Protein AF-A0A846RMW0-F1 (afdb_monomer)

InterPro domains:
  IPR004841 Amino acid permease/SLC12A domain [PF00324] (9-86)

Radius of gyration: 23.39 Å; Cα contacts (8 Å, |Δi|>4): 18; chains: 1; bounding box: 47×32×64 Å

Secondary structure (DSSP, 8-state):
--THHHHHHHHHHHHSHHHHHHHHHHHHHHHHHHHHHHHHHTT----S-HHHHHHHHH-HHHHHHHHHHHHHHHHHHHHHHHHHHHHHHHHHTT---PPPHHHHHHHH--

Foldseek 3Di:
DPPPVVVVVVVVVPPPPVVVVVVVVVVVVLVVVVVVLVVVVVVDDDDDDPLVVCCVPPHDVVSVVVVVSVVVVVVVVVVVVVVVVVVVVCVVVVPDDDDDVVVVVVVVVD

Mean predicted aligned error: 13.84 Å

Structure (mmCIF, N/CA/C/O backbone):
data_AF-A0A846RMW0-F1
#
_entry.id   AF-A0A846RMW0-F1
#
loop_
_atom_site.group_PDB
_atom_site.id
_atom_site.type_symbol
_atom_site.label_atom_id
_atom_site.label_alt_id
_atom_site.label_comp_id
_atom_site.label_asym_id
_atom_site.label_entity_id
_atom_site.label_seq_id
_atom_site.pdbx_PDB_ins_code
_atom_site.Cartn_x
_atom_site.Cartn_y
_atom_site.Cartn_z
_atom_site.occupancy
_atom_site.B_iso_or_equiv
_atom_site.auth_seq_id
_atom_site.auth_comp_id
_atom_site.auth_asym_id
_atom_site.auth_atom_id
_atom_site.pdbx_PDB_model_num
ATOM 1 N N . MET A 1 1 ? 12.425 -14.926 -40.781 1.00 38.56 1 MET A N 1
ATOM 2 C CA . MET A 1 1 ? 11.681 -15.900 -39.952 1.00 38.56 1 MET A CA 1
ATOM 3 C C . MET A 1 1 ? 11.019 -15.153 -38.787 1.00 38.56 1 MET A C 1
ATOM 5 O O . MET A 1 1 ? 11.760 -14.702 -37.921 1.00 38.56 1 MET A O 1
ATOM 9 N N . PRO A 1 2 ? 9.687 -14.928 -38.805 1.00 54.41 2 PRO A N 1
ATOM 10 C CA . PRO A 1 2 ? 8.944 -14.137 -37.807 1.00 54.41 2 PRO A CA 1
ATOM 11 C C . PRO A 1 2 ? 8.224 -14.950 -36.701 1.00 54.41 2 PRO A C 1
ATOM 13 O O . PRO A 1 2 ? 7.329 -14.422 -36.049 1.00 54.41 2 PRO A O 1
ATOM 16 N N . GLU A 1 3 ? 8.590 -16.211 -36.447 1.00 56.56 3 GLU A N 1
ATOM 17 C CA . GLU A 1 3 ? 7.845 -17.062 -35.495 1.00 56.56 3 GLU A CA 1
ATOM 18 C C . GLU A 1 3 ? 8.123 -16.781 -34.000 1.00 56.56 3 GLU A C 1
ATOM 20 O O . GLU A 1 3 ? 7.274 -17.059 -33.157 1.00 56.56 3 GLU A O 1
ATOM 25 N N . SER A 1 4 ? 9.258 -16.169 -33.629 1.00 57.59 4 SER A N 1
ATOM 26 C CA . SER A 1 4 ? 9.602 -15.962 -32.205 1.00 57.59 4 SER A CA 1
ATOM 27 C C . SER A 1 4 ? 8.961 -14.724 -31.560 1.00 57.59 4 SER A C 1
ATOM 29 O O . SER A 1 4 ? 8.945 -14.617 -30.337 1.00 57.59 4 SER A O 1
ATOM 31 N N . SER A 1 5 ? 8.423 -13.782 -32.345 1.00 54.72 5 SER A N 1
ATOM 32 C CA . SER A 1 5 ? 7.728 -12.601 -31.799 1.00 54.72 5 SER A CA 1
ATOM 33 C C . SER A 1 5 ? 6.310 -12.919 -31.306 1.00 54.72 5 SER A C 1
ATOM 35 O O . SER A 1 5 ? 5.817 -12.227 -30.418 1.00 54.72 5 SER A O 1
ATOM 37 N N . TYR A 1 6 ? 5.661 -13.969 -31.828 1.00 56.78 6 TYR A N 1
ATOM 38 C CA . TYR A 1 6 ? 4.279 -14.318 -31.470 1.00 56.78 6 TYR A CA 1
ATOM 39 C C . TYR A 1 6 ? 4.163 -15.074 -30.132 1.00 56.78 6 TYR A C 1
ATOM 41 O O . TYR A 1 6 ? 3.164 -14.923 -29.431 1.00 56.78 6 TYR A O 1
ATOM 49 N N . SER A 1 7 ? 5.173 -15.860 -29.729 1.00 54.06 7 SER A N 1
ATOM 50 C CA . SER A 1 7 ? 5.149 -16.566 -28.434 1.00 54.06 7 SER A CA 1
ATOM 51 C C . SER A 1 7 ? 5.575 -15.675 -27.260 1.00 54.06 7 SER A C 1
ATOM 53 O O . SER A 1 7 ? 4.976 -15.763 -26.190 1.00 54.06 7 SER A O 1
ATOM 55 N N . GLN A 1 8 ? 6.527 -14.755 -27.467 1.00 58.53 8 GLN A N 1
ATOM 56 C CA . GLN A 1 8 ? 7.011 -13.837 -26.426 1.00 58.53 8 GLN A CA 1
ATOM 57 C C . GLN A 1 8 ? 5.958 -12.785 -26.024 1.00 58.53 8 GLN A C 1
ATOM 59 O O . GLN A 1 8 ? 5.874 -12.407 -24.857 1.00 58.53 8 GLN A O 1
ATOM 64 N N . GLY A 1 9 ? 5.099 -12.362 -26.961 1.00 54.09 9 GLY A N 1
ATOM 65 C CA . GLY A 1 9 ? 3.969 -11.471 -26.669 1.00 54.09 9 GLY A CA 1
ATOM 66 C C . GLY A 1 9 ? 2.880 -12.112 -25.799 1.00 54.09 9 GLY A C 1
ATOM 67 O O . GLY A 1 9 ? 2.186 -11.403 -25.079 1.00 54.09 9 GLY A O 1
ATOM 68 N N . ARG A 1 10 ? 2.757 -13.448 -25.808 1.00 55.94 10 ARG A N 1
ATOM 69 C CA . ARG A 1 10 ? 1.760 -14.182 -25.009 1.00 55.94 10 ARG A CA 1
ATOM 70 C C . ARG A 1 10 ? 2.245 -14.563 -23.612 1.00 55.94 10 ARG A C 1
ATOM 72 O O . ARG A 1 10 ? 1.420 -14.830 -22.755 1.00 55.94 10 ARG A O 1
ATOM 79 N N . THR A 1 11 ? 3.551 -14.597 -23.348 1.00 55.34 11 THR A N 1
ATOM 80 C CA . THR A 1 11 ? 4.067 -14.936 -22.008 1.00 55.34 11 THR A CA 1
ATOM 81 C C . THR A 1 11 ? 4.236 -13.704 -21.120 1.00 55.34 11 THR A C 1
ATOM 83 O O . THR A 1 11 ? 3.876 -13.764 -19.946 1.00 55.34 11 THR A O 1
ATOM 86 N N . LEU A 1 12 ? 4.670 -12.560 -21.671 1.00 53.50 12 LEU A N 1
ATOM 87 C CA . LEU A 1 12 ? 4.678 -11.285 -20.936 1.00 53.50 12 LEU A CA 1
ATOM 88 C C . LEU A 1 12 ? 3.263 -10.803 -20.596 1.00 53.50 12 LEU A C 1
ATOM 90 O O . LEU A 1 12 ? 3.034 -10.319 -19.491 1.00 53.50 12 LEU A O 1
ATOM 94 N N . ALA A 1 13 ? 2.313 -10.988 -21.515 1.00 60.00 13 ALA A N 1
ATOM 95 C CA . ALA A 1 13 ? 0.915 -10.644 -21.283 1.00 60.00 13 ALA A CA 1
ATOM 96 C C . ALA A 1 13 ? 0.249 -11.510 -20.204 1.00 60.00 13 ALA A C 1
ATOM 98 O O . ALA A 1 13 ? -0.779 -11.105 -19.686 1.00 60.00 13 ALA A O 1
ATOM 99 N N . ASN A 1 14 ? 0.815 -12.669 -19.846 1.00 60.12 14 ASN A N 1
ATOM 100 C CA . ASN A 1 14 ? 0.174 -13.623 -18.937 1.00 60.12 14 ASN A CA 1
ATOM 101 C C . ASN A 1 14 ? 0.785 -13.634 -17.526 1.00 60.12 14 ASN A C 1
ATOM 103 O O . ASN A 1 14 ? 0.092 -13.992 -16.578 1.00 60.12 14 ASN A O 1
ATOM 107 N N . ALA A 1 15 ? 2.053 -13.239 -17.363 1.00 61.22 15 ALA A N 1
ATOM 108 C CA . ALA A 1 15 ? 2.739 -13.266 -16.066 1.00 61.22 15 ALA A CA 1
ATOM 109 C C . ALA A 1 15 ? 2.474 -12.023 -15.189 1.00 61.22 15 ALA A C 1
ATOM 111 O O . ALA A 1 15 ? 2.476 -12.126 -13.966 1.00 61.22 15 ALA A O 1
ATOM 112 N N . GLY A 1 16 ? 2.235 -10.859 -15.801 1.00 66.81 16 GLY A N 1
ATOM 113 C CA . GLY A 1 16 ? 1.955 -9.599 -15.100 1.00 66.81 16 GLY A CA 1
ATOM 114 C C . GLY A 1 16 ? 0.509 -9.380 -14.616 1.00 66.81 16 GLY A C 1
ATOM 115 O O . GLY A 1 16 ? 0.337 -8.962 -13.469 1.00 66.81 16 GLY A O 1
ATOM 116 N N . PRO A 1 17 ? -0.548 -9.665 -15.409 1.00 76.88 17 PRO A N 1
ATOM 117 C CA . PRO A 1 17 ? -1.889 -9.165 -15.093 1.00 76.88 17 PRO A CA 1
ATOM 118 C C . PRO A 1 17 ? -2.502 -9.817 -13.853 1.00 76.88 17 PRO A C 1
ATOM 120 O O . PRO A 1 17 ? -3.318 -9.197 -13.182 1.00 76.88 17 PRO A O 1
ATOM 123 N N . ALA A 1 18 ? -2.109 -11.048 -13.514 1.00 78.50 18 ALA A N 1
ATOM 124 C CA . ALA A 1 18 ? -2.635 -11.734 -12.336 1.00 78.50 18 ALA A CA 1
ATOM 125 C C . ALA A 1 18 ? -2.184 -11.072 -11.020 1.00 78.50 18 ALA A C 1
ATOM 127 O O . ALA A 1 18 ? -2.951 -11.017 -10.058 1.00 78.50 18 ALA A O 1
ATOM 128 N N . VAL A 1 19 ? -0.954 -10.547 -10.980 1.00 81.12 19 VAL A N 1
ATOM 129 C CA . VAL A 1 19 ? -0.403 -9.881 -9.790 1.00 81.12 19 VAL A CA 1
ATOM 130 C C . VAL A 1 19 ? -1.061 -8.516 -9.598 1.00 81.12 19 VAL A C 1
ATOM 132 O O . VAL A 1 19 ? -1.480 -8.190 -8.493 1.00 81.12 19 VAL A O 1
ATOM 135 N N . GLU A 1 20 ? -1.234 -7.759 -10.681 1.00 82.44 20 GLU A N 1
ATOM 136 C CA . GLU A 1 20 ? -1.896 -6.450 -10.657 1.00 82.44 20 GLU A CA 1
ATOM 137 C C . GLU A 1 20 ? -3.381 -6.562 -10.274 1.00 82.44 20 GLU A C 1
ATOM 139 O O . GLU A 1 20 ? -3.869 -5.803 -9.437 1.00 82.44 20 GLU A O 1
ATOM 144 N N . LEU A 1 21 ? -4.079 -7.589 -10.777 1.00 82.38 21 LEU A N 1
ATOM 145 C CA . LEU A 1 21 ? -5.462 -7.875 -10.387 1.00 82.38 21 LEU A CA 1
ATOM 146 C C . LEU A 1 21 ? -5.584 -8.262 -8.900 1.00 82.38 21 LEU A C 1
ATOM 148 O O . LEU A 1 21 ? -6.562 -7.902 -8.250 1.00 82.38 21 LEU A O 1
ATOM 152 N N . SER A 1 22 ? -4.588 -8.962 -8.346 1.00 85.94 22 SER A N 1
ATOM 153 C CA . SER A 1 22 ? -4.572 -9.344 -6.925 1.00 85.94 22 SER A CA 1
ATOM 154 C C . SER A 1 22 ? -4.392 -8.130 -6.008 1.00 85.94 22 SER A C 1
ATOM 156 O O . SER A 1 22 ? -5.064 -8.036 -4.983 1.00 85.94 22 SER A O 1
ATOM 158 N N . PHE A 1 23 ? -3.536 -7.178 -6.395 1.00 80.06 23 PHE A N 1
ATOM 159 C CA . PHE A 1 23 ? -3.369 -5.914 -5.672 1.00 80.06 23 PHE A CA 1
ATOM 160 C C . PHE A 1 23 ? -4.635 -5.052 -5.714 1.00 80.06 23 PHE A C 1
ATOM 162 O O . PHE A 1 23 ? -5.041 -4.543 -4.674 1.00 80.06 23 PHE A O 1
ATOM 169 N N . LEU A 1 24 ? -5.304 -4.963 -6.870 1.00 83.75 24 LEU A N 1
ATOM 170 C CA . LEU A 1 24 ? -6.580 -4.249 -7.007 1.00 83.75 24 LEU A CA 1
ATOM 171 C C . LEU A 1 24 ? -7.653 -4.800 -6.063 1.00 83.75 24 LEU A C 1
ATOM 173 O O . LEU A 1 24 ? -8.335 -4.043 -5.379 1.00 83.75 24 LEU A O 1
ATOM 177 N N . ILE A 1 25 ? -7.799 -6.125 -5.999 1.00 85.31 25 ILE A N 1
ATOM 178 C CA . ILE A 1 25 ? -8.787 -6.756 -5.115 1.00 85.31 25 ILE A CA 1
ATOM 179 C C . ILE A 1 25 ? -8.413 -6.531 -3.642 1.00 85.31 25 ILE A C 1
ATOM 181 O O . ILE A 1 25 ? -9.293 -6.241 -2.831 1.00 85.31 25 ILE A O 1
ATOM 185 N N . ALA A 1 26 ? -7.125 -6.612 -3.294 1.00 83.94 26 ALA A N 1
ATOM 186 C CA . ALA A 1 26 ? -6.651 -6.342 -1.938 1.00 83.94 26 ALA A CA 1
ATOM 187 C C . ALA A 1 26 ? -6.922 -4.888 -1.503 1.00 83.94 26 ALA A C 1
ATOM 189 O O . ALA A 1 26 ? -7.444 -4.674 -0.409 1.00 83.94 26 ALA A O 1
ATOM 190 N N . GLU A 1 27 ? -6.656 -3.899 -2.364 1.00 79.94 27 GLU A N 1
ATOM 191 C CA . GLU A 1 27 ? -6.965 -2.488 -2.087 1.00 79.94 27 GLU A CA 1
ATOM 192 C C . GLU A 1 27 ? -8.465 -2.233 -1.937 1.00 79.94 27 GLU A C 1
ATOM 194 O O . GLU A 1 27 ? -8.866 -1.459 -1.073 1.00 79.94 27 GLU A O 1
ATOM 199 N N . VAL A 1 28 ? -9.314 -2.894 -2.728 1.00 83.81 28 VAL A N 1
ATOM 200 C CA . VAL A 1 28 ? -10.773 -2.740 -2.612 1.00 83.81 28 VAL A CA 1
ATOM 201 C C . VAL A 1 28 ? -11.285 -3.277 -1.273 1.00 83.81 28 VAL A C 1
ATOM 203 O O . VAL A 1 28 ? -12.115 -2.632 -0.631 1.00 83.81 28 VAL A O 1
ATOM 206 N N . VAL A 1 29 ? -10.782 -4.431 -0.823 1.00 84.69 29 VAL A N 1
ATOM 207 C CA . VAL A 1 29 ? -11.155 -5.016 0.477 1.00 84.69 29 VAL A CA 1
ATOM 208 C C . VAL A 1 29 ? -10.701 -4.119 1.632 1.00 84.69 29 VAL A C 1
ATOM 210 O O . VAL A 1 29 ? -11.479 -3.852 2.548 1.00 84.69 29 VAL A O 1
ATOM 213 N N . VAL A 1 30 ? -9.474 -3.598 1.560 1.00 81.19 30 VAL A N 1
ATOM 214 C CA . VAL A 1 30 ? -8.936 -2.645 2.543 1.00 81.19 30 VAL A CA 1
ATOM 215 C C . VAL A 1 30 ? -9.719 -1.327 2.526 1.00 81.19 30 VAL A C 1
ATOM 217 O O . VAL A 1 30 ? -10.087 -0.810 3.580 1.00 81.19 30 VAL A O 1
ATOM 220 N N . GLY A 1 31 ? -10.060 -0.813 1.343 1.00 74.25 31 GLY A N 1
ATOM 221 C CA . GLY A 1 31 ? -10.833 0.415 1.171 1.00 74.25 31 GLY A CA 1
ATOM 222 C C . GLY A 1 31 ? -12.238 0.319 1.764 1.00 74.25 31 GLY A C 1
ATOM 223 O O . GLY A 1 31 ? -12.686 1.246 2.434 1.00 74.25 31 GLY A O 1
ATOM 224 N N . LEU A 1 32 ? -12.919 -0.818 1.599 1.00 77.81 32 LEU A N 1
ATOM 225 C CA . LEU A 1 32 ? -14.241 -1.036 2.190 1.00 77.81 32 LEU A CA 1
ATOM 226 C C . LEU A 1 32 ? -14.182 -1.091 3.729 1.00 77.81 32 LEU A C 1
ATOM 228 O O . LEU A 1 32 ? -15.030 -0.496 4.397 1.00 77.81 32 LEU A O 1
ATOM 232 N N . SER A 1 33 ? -13.154 -1.738 4.291 1.00 76.38 33 SER A N 1
ATOM 233 C CA . SER A 1 33 ? -12.886 -1.723 5.738 1.00 76.38 33 SER A CA 1
ATOM 234 C C . SER A 1 33 ? -12.605 -0.311 6.252 1.00 76.38 33 SER A C 1
ATOM 236 O O . SER A 1 33 ? -13.147 0.084 7.285 1.00 76.38 33 SER A O 1
ATOM 238 N N . ALA A 1 34 ? -11.819 0.478 5.516 1.00 71.56 34 ALA A N 1
ATOM 239 C CA . ALA A 1 34 ? -11.527 1.863 5.866 1.00 71.56 34 ALA A CA 1
ATOM 240 C C . ALA A 1 34 ? -12.778 2.755 5.819 1.00 71.56 34 ALA A C 1
ATOM 242 O O . ALA A 1 34 ? -12.935 3.605 6.688 1.00 71.56 34 ALA A O 1
ATOM 243 N N . ILE A 1 35 ? -13.693 2.546 4.864 1.00 71.00 35 ILE A N 1
ATOM 244 C CA . ILE A 1 35 ? -14.963 3.292 4.771 1.00 71.00 35 ILE A CA 1
ATOM 245 C C . ILE A 1 35 ? -15.885 2.951 5.948 1.00 71.00 35 ILE A C 1
ATOM 247 O O . ILE A 1 35 ? -16.425 3.852 6.583 1.00 71.00 35 ILE A O 1
ATOM 251 N N . CYS A 1 36 ? -16.011 1.668 6.297 1.00 69.06 36 CYS A N 1
ATOM 252 C CA . CYS A 1 36 ? -16.752 1.237 7.487 1.00 69.06 36 CYS A CA 1
ATOM 253 C C . CYS A 1 36 ? -16.176 1.861 8.773 1.00 69.06 36 CYS A C 1
ATOM 255 O O . CYS A 1 36 ? -16.908 2.308 9.655 1.00 69.06 36 CYS A O 1
ATOM 257 N N . TYR A 1 37 ? -14.849 1.950 8.855 1.00 58.53 37 TYR A N 1
ATOM 258 C CA . TYR A 1 37 ? -14.163 2.587 9.971 1.00 58.53 37 TYR A CA 1
ATOM 259 C C . TYR A 1 37 ? -14.316 4.120 9.964 1.00 58.53 37 TYR A C 1
ATOM 261 O O . TYR A 1 37 ? -14.436 4.734 11.022 1.00 58.53 37 TYR A O 1
ATOM 269 N N . ALA A 1 38 ? -14.354 4.747 8.785 1.00 62.22 38 ALA A N 1
ATOM 270 C CA . ALA A 1 38 ? -14.557 6.183 8.621 1.00 62.22 38 ALA A CA 1
ATOM 271 C C . ALA A 1 38 ? -15.949 6.620 9.095 1.00 62.22 38 ALA A C 1
ATOM 273 O O . ALA A 1 38 ? -16.054 7.625 9.796 1.00 62.22 38 ALA A O 1
ATOM 274 N N . GLU A 1 39 ? -16.991 5.837 8.805 1.00 66.25 39 GLU A N 1
ATOM 275 C CA . GLU A 1 39 ? -18.340 6.063 9.342 1.00 66.25 39 GLU A CA 1
ATOM 276 C C . GLU A 1 39 ? -18.317 6.101 10.879 1.00 66.25 39 GLU A C 1
ATOM 278 O O . GLU A 1 39 ? -18.827 7.040 11.487 1.00 66.25 39 GLU A O 1
ATOM 283 N N . LEU A 1 40 ? -17.613 5.162 11.523 1.00 58.38 40 LEU A N 1
ATOM 284 C CA . LEU A 1 40 ? -17.469 5.137 12.983 1.00 58.38 40 LEU A CA 1
ATOM 285 C C . LEU A 1 40 ? -16.590 6.285 13.521 1.00 58.38 40 LEU A C 1
ATOM 287 O O . LEU A 1 40 ? -16.839 6.808 14.610 1.00 58.38 40 LEU A O 1
ATOM 291 N N . ALA A 1 41 ? -15.580 6.712 12.760 1.00 58.72 41 ALA A N 1
ATOM 292 C CA . ALA A 1 41 ? -14.706 7.825 13.120 1.00 58.72 41 ALA A CA 1
ATOM 293 C C . ALA A 1 41 ? -15.424 9.186 13.065 1.00 58.72 41 ALA A C 1
ATOM 295 O O . ALA A 1 41 ? -15.127 10.060 13.879 1.00 58.72 41 ALA A O 1
ATOM 296 N N . THR A 1 42 ? -16.404 9.373 12.168 1.00 59.88 42 THR A N 1
ATOM 297 C CA . THR A 1 42 ? -17.187 10.628 12.095 1.00 59.88 42 THR A CA 1
ATOM 298 C C . THR A 1 42 ? -18.042 10.891 13.338 1.00 59.88 42 THR A C 1
ATOM 300 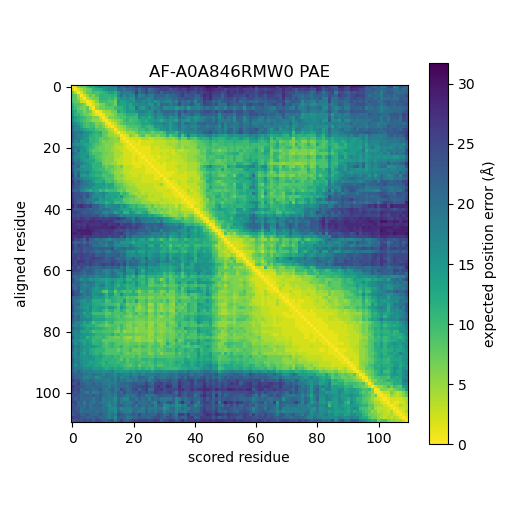O O . THR A 1 42 ? -18.415 12.034 13.600 1.00 59.88 42 THR A O 1
ATOM 303 N N . THR A 1 43 ? -18.288 9.867 14.156 1.00 58.00 43 THR A N 1
ATOM 304 C CA . THR A 1 43 ? -19.034 9.979 15.414 1.00 58.00 43 THR A CA 1
ATOM 305 C C . THR A 1 43 ? -18.225 10.514 16.604 1.00 58.00 43 THR A C 1
ATOM 307 O O . THR A 1 43 ? -18.822 10.735 17.659 1.00 58.00 43 THR A O 1
ATOM 310 N N . VAL A 1 44 ? -16.899 10.731 16.499 1.00 55.38 44 VAL A N 1
ATOM 311 C CA . VAL A 1 44 ? -16.058 11.002 17.687 1.00 55.38 44 VAL A CA 1
ATOM 312 C C . VAL A 1 44 ? -15.072 12.170 17.485 1.00 55.38 44 VAL A C 1
ATOM 314 O O . VAL A 1 44 ? -14.145 12.057 16.688 1.00 55.38 44 VAL A O 1
ATOM 317 N N . PRO A 1 45 ? -15.220 13.306 18.207 1.00 48.53 45 PRO A N 1
ATOM 318 C CA . PRO A 1 45 ? -14.547 14.564 17.863 1.00 48.53 45 PRO A CA 1
ATOM 319 C C . PRO A 1 45 ? -13.225 14.829 18.618 1.00 48.53 45 PRO A C 1
ATOM 321 O O . PRO A 1 45 ? -12.889 15.987 18.859 1.00 48.53 45 PRO A O 1
ATOM 324 N N . VAL A 1 46 ? -12.461 13.807 19.030 1.00 50.94 46 VAL A N 1
ATOM 325 C CA . VAL A 1 46 ? -11.228 14.006 19.828 1.00 50.94 46 VAL A CA 1
ATOM 326 C C . VAL A 1 46 ? -9.979 13.566 19.058 1.00 50.94 46 VAL A C 1
ATOM 328 O O . VAL A 1 46 ? -9.871 12.438 18.590 1.00 50.94 46 VAL A O 1
ATOM 331 N N . ALA A 1 47 ? -9.043 14.505 18.917 1.00 49.09 47 ALA A N 1
ATOM 332 C CA . ALA A 1 47 ? -7.842 14.426 18.097 1.00 49.09 47 ALA A CA 1
ATOM 333 C C . ALA A 1 47 ? -6.863 13.297 18.481 1.00 49.09 47 ALA A C 1
ATOM 335 O O . ALA A 1 47 ? -6.541 13.120 19.654 1.00 49.09 47 ALA A O 1
ATOM 336 N N . GLY A 1 48 ? -6.289 12.653 17.452 1.00 50.94 48 GLY A N 1
ATOM 337 C CA . GLY A 1 48 ? -4.973 12.002 17.516 1.00 50.94 48 GLY A CA 1
ATOM 338 C C . GLY A 1 48 ? -4.911 10.543 17.054 1.00 50.94 48 GLY A C 1
ATOM 339 O O . GLY A 1 48 ? -4.627 9.678 17.864 1.00 50.94 48 GLY A O 1
ATOM 340 N N . SER A 1 49 ? -5.063 10.282 15.748 1.00 59.25 49 SER A N 1
ATOM 341 C CA . SER A 1 49 ? -4.886 8.973 15.079 1.00 59.25 49 SER A CA 1
ATOM 342 C C . SER A 1 49 ? -5.947 7.904 15.388 1.00 59.25 49 SER A C 1
ATOM 344 O O . SER A 1 49 ? -6.180 7.528 16.534 1.00 59.25 49 SER A O 1
ATOM 346 N N . ALA A 1 50 ? -6.522 7.323 14.329 1.00 58.88 50 ALA A N 1
ATOM 347 C CA . ALA A 1 50 ? -7.389 6.138 14.381 1.00 58.88 50 ALA A CA 1
ATOM 348 C C . ALA A 1 50 ? -6.789 4.978 15.213 1.00 58.88 50 ALA A C 1
ATOM 350 O O . ALA A 1 50 ? -7.513 4.173 15.805 1.00 58.88 50 ALA A O 1
ATOM 351 N N . TYR A 1 51 ? -5.456 4.931 15.323 1.00 56.81 51 TYR A N 1
ATOM 352 C CA . TYR A 1 51 ? -4.733 3.995 16.179 1.00 56.81 51 TYR A CA 1
ATOM 353 C C . TYR A 1 51 ? -4.996 4.232 17.679 1.00 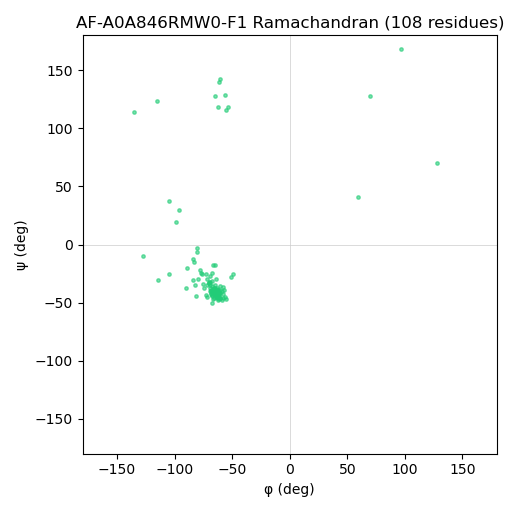56.81 51 TYR A C 1
ATOM 355 O O . TYR A 1 51 ? -5.293 3.283 18.401 1.00 56.81 51 TYR A O 1
ATOM 363 N N . ALA A 1 52 ? -4.949 5.482 18.160 1.00 59.53 52 ALA A N 1
ATOM 364 C CA . ALA A 1 52 ? -5.185 5.800 19.573 1.00 59.53 52 ALA A CA 1
ATOM 365 C C . ALA A 1 52 ? -6.658 5.596 19.963 1.00 59.53 52 ALA A C 1
ATOM 367 O O . ALA A 1 52 ? -6.956 5.153 21.071 1.00 59.53 52 ALA A O 1
ATOM 368 N N . PHE A 1 53 ? -7.574 5.849 19.024 1.00 59.06 53 PHE A N 1
ATOM 369 C CA . PHE A 1 53 ? -9.005 5.630 19.221 1.00 59.06 53 PHE A CA 1
ATOM 370 C C . PHE A 1 53 ? -9.370 4.136 19.326 1.00 59.06 53 PHE A C 1
ATOM 372 O O . PHE A 1 53 ? -10.114 3.726 20.221 1.00 59.06 53 PHE A O 1
ATOM 379 N N . SER A 1 54 ? -8.780 3.289 18.474 1.00 60.12 54 SER A N 1
ATOM 380 C CA . SER A 1 54 ? -8.946 1.826 18.546 1.00 60.12 54 SER A CA 1
ATOM 381 C C . SER A 1 54 ? -8.323 1.230 19.802 1.00 60.12 54 SER A C 1
ATOM 383 O O . SER A 1 54 ? -8.908 0.334 20.411 1.00 60.12 54 SER A O 1
ATOM 385 N N . PHE A 1 55 ? -7.169 1.758 20.221 1.00 58.31 55 PHE A N 1
ATOM 386 C CA . PHE A 1 55 ? -6.506 1.335 21.453 1.00 58.31 55 PHE A CA 1
ATOM 387 C C . PHE A 1 55 ? -7.375 1.621 22.686 1.00 58.31 55 PHE A C 1
ATOM 389 O O . PHE A 1 55 ? -7.472 0.780 23.575 1.00 58.31 55 PHE A O 1
ATOM 396 N N . ALA A 1 56 ? -8.060 2.769 22.708 1.00 60.09 56 ALA A N 1
ATOM 397 C CA . ALA A 1 56 ? -8.934 3.165 23.811 1.00 60.09 56 ALA A CA 1
ATOM 398 C C . ALA A 1 56 ? -10.253 2.369 23.890 1.00 60.09 56 ALA A C 1
ATOM 400 O O . ALA A 1 56 ? -10.819 2.261 24.975 1.00 60.09 56 ALA A O 1
ATOM 401 N N . THR A 1 57 ? -10.743 1.813 22.773 1.00 59.28 57 THR A N 1
ATOM 402 C CA . THR A 1 57 ? -12.115 1.267 22.686 1.00 59.28 57 THR A CA 1
ATOM 403 C C . THR A 1 57 ? -12.174 -0.255 22.480 1.00 59.28 57 THR A C 1
ATOM 405 O O . THR A 1 57 ? -13.124 -0.891 22.926 1.00 59.28 57 THR A O 1
ATOM 408 N N . LEU A 1 58 ? -11.184 -0.856 21.804 1.00 60.16 58 LEU A N 1
ATOM 409 C CA . LEU A 1 58 ? -11.252 -2.238 21.287 1.00 60.16 58 LEU A CA 1
ATOM 410 C C . LEU A 1 58 ? -10.070 -3.133 21.713 1.00 60.16 58 LEU A C 1
ATOM 412 O O . LEU A 1 58 ? -10.126 -4.349 21.528 1.00 60.16 58 LEU A O 1
ATOM 416 N N . GLY A 1 59 ? -9.024 -2.560 22.317 1.00 63.62 59 GLY A N 1
ATOM 417 C CA . GLY A 1 59 ? -7.871 -3.292 22.851 1.00 63.62 59 GLY A CA 1
ATOM 418 C C . GLY A 1 59 ? -6.649 -3.360 21.922 1.00 63.62 59 GLY A C 1
ATOM 419 O O . GLY A 1 59 ? -6.699 -3.033 20.735 1.00 63.62 59 GLY A O 1
ATOM 420 N N . GLU A 1 60 ? -5.523 -3.797 22.494 1.00 66.00 60 GLU A N 1
ATOM 421 C CA . GLU A 1 60 ? -4.165 -3.727 21.922 1.00 66.00 60 GLU A CA 1
ATOM 422 C C . GLU A 1 60 ? -4.009 -4.440 20.566 1.00 66.00 60 GLU A C 1
ATOM 424 O O . GLU A 1 60 ? -3.344 -3.922 19.669 1.00 66.00 60 GLU A O 1
ATOM 429 N N . MET A 1 61 ? -4.682 -5.580 20.366 1.00 60.09 61 MET A N 1
ATOM 430 C CA . MET A 1 61 ? -4.596 -6.326 19.103 1.00 60.09 61 MET A CA 1
ATOM 431 C C . MET A 1 61 ? -5.272 -5.612 17.928 1.00 60.09 61 MET A C 1
ATOM 433 O O . MET A 1 61 ? -4.756 -5.652 16.815 1.00 60.09 61 MET A O 1
ATOM 437 N N . VAL A 1 62 ? -6.403 -4.941 18.154 1.00 62.56 62 VAL A N 1
ATOM 438 C CA . VAL A 1 62 ? -7.139 -4.260 17.075 1.00 62.56 62 VAL A CA 1
ATOM 439 C C . VAL A 1 62 ? -6.415 -2.984 16.654 1.00 62.56 62 VAL A C 1
ATOM 441 O O . VAL A 1 62 ? -6.317 -2.693 15.463 1.00 62.56 62 VAL A O 1
ATOM 444 N N . ALA A 1 63 ? -5.829 -2.265 17.617 1.00 69.44 63 ALA A N 1
ATOM 445 C CA . ALA A 1 63 ? -4.953 -1.138 17.320 1.00 69.44 63 ALA A CA 1
ATOM 446 C C . ALA A 1 63 ? -3.763 -1.580 16.452 1.00 69.44 63 ALA A C 1
ATOM 448 O O . ALA A 1 63 ? -3.524 -0.983 15.405 1.00 69.44 63 ALA A O 1
ATOM 449 N N . PHE A 1 64 ? -3.084 -2.674 16.815 1.00 70.12 64 PHE A N 1
ATOM 450 C CA . PHE A 1 64 ? -1.939 -3.202 16.066 1.00 70.12 64 PHE A CA 1
ATOM 451 C C . PHE A 1 64 ? -2.267 -3.549 14.604 1.00 70.12 64 PHE A C 1
ATOM 453 O O . PHE A 1 64 ? -1.497 -3.202 13.709 1.00 70.12 64 PHE A O 1
ATOM 460 N N . VAL A 1 65 ? -3.424 -4.170 14.344 1.00 73.06 65 VAL A N 1
ATOM 461 C CA . VAL A 1 65 ? -3.876 -4.494 12.977 1.00 73.06 65 VAL A CA 1
ATOM 462 C C . VAL A 1 65 ? -4.067 -3.225 12.143 1.00 73.06 65 VAL A C 1
ATOM 464 O O . VAL A 1 65 ? -3.566 -3.152 11.025 1.00 73.06 65 VAL A O 1
ATOM 467 N N . ILE A 1 66 ? -4.688 -2.186 12.708 1.00 76.44 66 ILE A N 1
ATOM 468 C CA . ILE A 1 66 ? -4.886 -0.901 12.018 1.00 76.44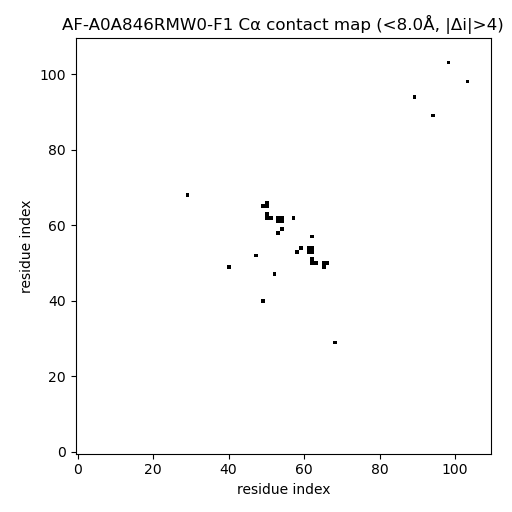 66 ILE A CA 1
ATOM 469 C C . ILE A 1 66 ? -3.547 -0.201 11.750 1.00 76.44 66 ILE A C 1
ATOM 471 O O . ILE A 1 66 ? -3.352 0.380 10.684 1.00 76.44 66 ILE A O 1
ATOM 475 N N . GLY A 1 67 ? -2.595 -0.285 12.685 1.00 74.19 67 GLY A N 1
ATOM 476 C CA . GLY A 1 67 ? -1.238 0.229 12.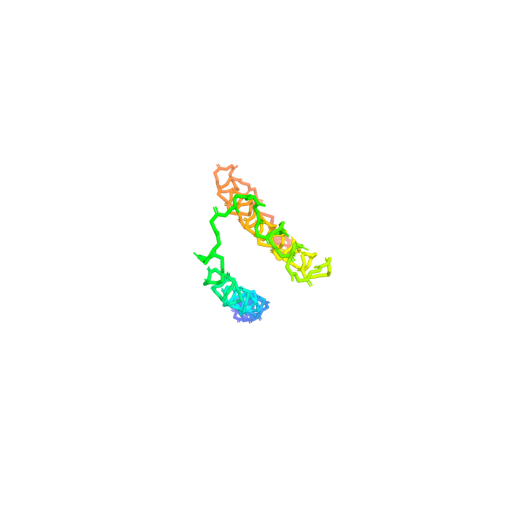475 1.00 74.19 67 GLY A CA 1
ATOM 477 C C . GLY A 1 67 ? -0.522 -0.455 11.314 1.00 74.19 67 GLY A C 1
ATOM 478 O O . GLY A 1 67 ? 0.147 0.217 10.529 1.00 74.19 67 GLY A O 1
ATOM 479 N N . MET A 1 68 ? -0.703 -1.768 11.170 1.00 77.25 68 MET A N 1
ATOM 480 C CA . MET A 1 68 ? -0.158 -2.506 10.035 1.00 77.25 68 MET A CA 1
ATOM 481 C C . MET A 1 68 ? -0.847 -2.113 8.722 1.00 77.25 68 MET A C 1
ATOM 483 O O . MET A 1 68 ? -0.143 -1.849 7.754 1.00 77.25 68 MET A O 1
ATOM 487 N N . ASP A 1 69 ? -2.169 -1.940 8.686 1.00 78.50 69 ASP A N 1
ATOM 488 C CA . ASP A 1 69 ? -2.892 -1.447 7.498 1.00 78.50 69 ASP A CA 1
ATOM 489 C C . ASP A 1 69 ? -2.355 -0.091 6.995 1.00 78.50 69 ASP A C 1
ATOM 491 O O . ASP A 1 69 ? -2.038 0.074 5.813 1.00 78.50 69 ASP A O 1
ATOM 495 N N . LEU A 1 70 ? -2.155 0.863 7.912 1.00 76.06 70 LEU A N 1
ATOM 496 C CA . LEU A 1 70 ? -1.555 2.172 7.619 1.00 76.06 70 LEU A CA 1
ATOM 497 C C . LEU A 1 70 ? -0.128 2.042 7.062 1.00 76.06 70 LEU A C 1
ATOM 499 O O . LEU A 1 70 ? 0.236 2.741 6.112 1.00 76.06 70 LEU A O 1
ATOM 503 N N . VAL A 1 71 ? 0.674 1.136 7.632 1.00 84.00 71 VAL A N 1
ATOM 504 C CA . VAL A 1 71 ? 2.035 0.849 7.160 1.00 84.00 71 VAL A CA 1
ATOM 505 C C . VAL A 1 71 ? 2.017 0.261 5.750 1.00 84.00 71 VAL A C 1
ATOM 507 O O . VAL A 1 71 ? 2.798 0.715 4.909 1.00 84.00 71 VAL A O 1
ATOM 510 N N . LEU A 1 72 ? 1.134 -0.697 5.448 1.00 82.00 72 LEU A N 1
ATOM 511 C CA . LEU A 1 72 ? 1.034 -1.285 4.109 1.00 82.00 72 LEU A CA 1
ATOM 512 C C . LEU A 1 72 ? 0.619 -0.240 3.066 1.00 82.00 72 LEU A C 1
ATOM 514 O O . LEU A 1 72 ? 1.257 -0.152 2.016 1.00 82.00 72 LEU A O 1
ATOM 518 N N . ALA A 1 73 ? -0.376 0.596 3.369 1.00 79.94 73 ALA A N 1
ATOM 519 C CA . ALA A 1 73 ? -0.844 1.639 2.458 1.00 79.94 73 ALA A CA 1
ATOM 520 C C . ALA A 1 73 ? 0.268 2.646 2.108 1.00 79.94 73 ALA A C 1
ATOM 522 O O . ALA A 1 73 ? 0.506 2.953 0.937 1.00 79.94 73 ALA A O 1
ATOM 523 N N . PHE A 1 74 ? 1.014 3.118 3.112 1.00 83.19 74 PHE A N 1
ATOM 524 C CA . PHE A 1 74 ? 2.112 4.063 2.888 1.00 83.19 74 PHE A CA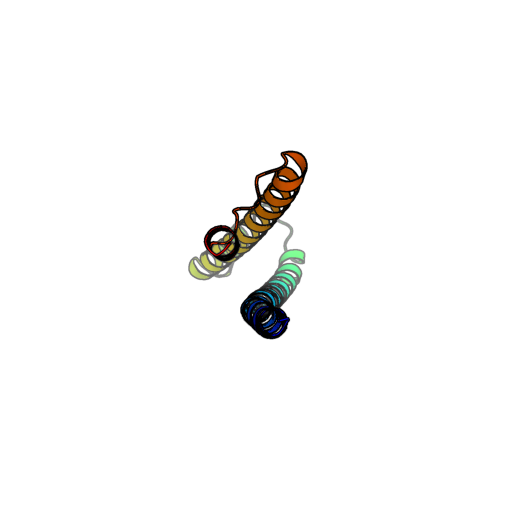 1
ATOM 525 C C . PHE A 1 74 ? 3.299 3.414 2.158 1.00 83.19 74 PHE A C 1
ATOM 527 O O . PHE A 1 74 ? 3.961 4.044 1.326 1.00 83.19 74 PHE A O 1
ATOM 534 N N . THR A 1 75 ? 3.559 2.134 2.433 1.00 91.12 75 THR A N 1
ATOM 535 C CA . THR A 1 75 ? 4.634 1.374 1.785 1.00 91.12 7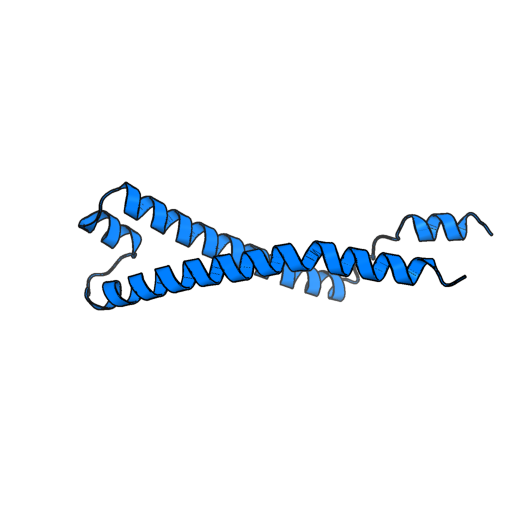5 THR A CA 1
ATOM 536 C C . THR A 1 75 ? 4.333 1.158 0.305 1.00 91.12 75 THR A C 1
ATOM 538 O O . THR A 1 75 ? 5.161 1.486 -0.543 1.00 91.12 75 THR A O 1
ATOM 541 N N . VAL A 1 76 ? 3.137 0.680 -0.043 1.00 87.00 76 VAL A N 1
ATOM 542 C CA . VAL A 1 76 ? 2.753 0.465 -1.448 1.00 87.00 76 VAL A CA 1
ATOM 543 C C . VAL A 1 76 ? 2.746 1.793 -2.212 1.00 87.00 76 VAL A C 1
ATOM 545 O O . VAL A 1 76 ? 3.355 1.885 -3.280 1.00 87.00 76 VAL A O 1
ATOM 548 N N . GLY A 1 77 ?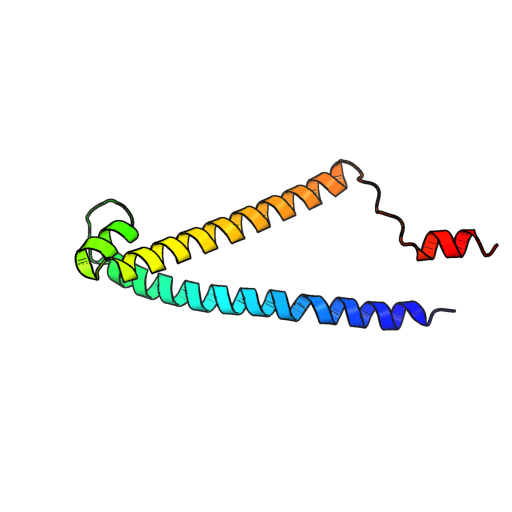 2.173 2.851 -1.626 1.00 86.81 77 GLY A N 1
ATOM 549 C CA . GLY A 1 77 ? 2.146 4.182 -2.237 1.00 86.81 77 GLY A CA 1
ATOM 550 C C . GLY A 1 77 ? 3.541 4.763 -2.496 1.00 86.81 77 GLY A C 1
ATOM 551 O O . GLY A 1 77 ? 3.829 5.235 -3.598 1.00 86.81 77 GLY A O 1
ATOM 552 N N . SER A 1 78 ? 4.450 4.684 -1.520 1.00 92.06 78 SER A N 1
ATOM 553 C CA . SER A 1 78 ? 5.829 5.174 -1.688 1.00 92.06 78 SER A CA 1
ATOM 554 C C . SER A 1 78 ? 6.616 4.375 -2.733 1.00 92.06 78 SER A C 1
ATOM 556 O O . SER A 1 78 ? 7.351 4.962 -3.532 1.00 92.06 78 SER A O 1
ATOM 558 N N . THR A 1 79 ? 6.410 3.057 -2.798 1.00 92.00 79 THR A N 1
ATOM 559 C CA . THR A 1 79 ? 7.062 2.182 -3.786 1.00 92.00 79 THR A CA 1
ATOM 560 C C . THR A 1 79 ? 6.590 2.486 -5.213 1.00 92.00 79 THR A C 1
ATOM 562 O O . THR A 1 79 ? 7.402 2.558 -6.143 1.00 92.00 79 THR A O 1
ATOM 565 N N . ALA A 1 80 ? 5.287 2.726 -5.396 1.00 90.62 80 ALA A N 1
ATOM 566 C CA . ALA A 1 80 ? 4.706 3.093 -6.687 1.00 90.62 80 ALA A CA 1
ATOM 567 C C . ALA A 1 80 ? 5.257 4.435 -7.199 1.00 90.62 80 ALA A C 1
ATOM 569 O O . ALA A 1 80 ? 5.702 4.536 -8.347 1.00 90.62 80 ALA A O 1
ATOM 570 N N . LEU A 1 81 ? 5.320 5.448 -6.328 1.00 93.00 81 LEU A N 1
ATOM 571 C CA . LEU A 1 81 ? 5.885 6.756 -6.663 1.00 93.00 81 LEU A CA 1
ATOM 572 C C . LEU A 1 81 ? 7.369 6.650 -7.034 1.00 93.00 81 LEU A C 1
ATOM 574 O O . LEU A 1 81 ? 7.768 7.146 -8.089 1.00 93.00 81 LEU A O 1
ATOM 578 N N . ALA A 1 82 ? 8.177 5.948 -6.236 1.00 94.62 82 ALA A N 1
ATOM 579 C CA . ALA A 1 82 ? 9.596 5.743 -6.528 1.00 94.62 82 ALA A CA 1
ATOM 580 C C . ALA A 1 82 ? 9.817 5.074 -7.897 1.00 94.62 82 ALA A C 1
ATOM 582 O O . ALA A 1 82 ? 10.708 5.469 -8.657 1.00 94.62 82 ALA A O 1
ATOM 583 N N . THR A 1 83 ? 8.968 4.105 -8.247 1.00 91.38 83 THR A N 1
ATOM 584 C CA . THR A 1 83 ? 9.024 3.417 -9.544 1.00 91.38 83 THR A CA 1
ATOM 585 C C . THR A 1 83 ? 8.655 4.355 -10.694 1.00 91.38 83 THR A C 1
ATOM 587 O O . THR A 1 83 ? 9.372 4.395 -11.695 1.00 91.38 83 THR A O 1
ATOM 590 N N . SER A 1 84 ? 7.604 5.171 -10.542 1.00 91.25 84 SER A N 1
ATOM 591 C CA . SER A 1 84 ? 7.199 6.146 -11.568 1.00 91.25 84 SER A CA 1
ATOM 592 C C . SER A 1 84 ? 8.286 7.190 -11.853 1.00 91.25 84 SER A C 1
ATOM 594 O O . SER A 1 84 ? 8.596 7.471 -13.014 1.00 91.25 84 SER A O 1
ATOM 596 N N . PHE A 1 85 ? 8.951 7.699 -10.810 1.00 92.88 85 PHE A N 1
ATOM 597 C CA . PHE A 1 85 ? 10.059 8.638 -10.971 1.00 92.88 85 PHE A CA 1
ATOM 598 C C . PHE A 1 85 ? 11.278 7.972 -11.600 1.00 92.88 85 PHE A C 1
ATOM 600 O O . PHE A 1 85 ? 11.917 8.570 -12.462 1.00 92.88 85 PHE A O 1
ATOM 607 N N . SER A 1 86 ? 11.580 6.726 -11.232 1.00 90.94 86 SER A N 1
ATOM 608 C CA . SER A 1 86 ? 12.703 5.976 -11.807 1.00 90.94 86 SER A CA 1
ATOM 609 C C . SER A 1 86 ? 12.526 5.737 -13.306 1.00 90.94 86 SER A C 1
ATOM 611 O O . SER A 1 86 ? 13.481 5.852 -14.072 1.00 90.94 86 SER A O 1
ATOM 613 N N . GLN A 1 87 ? 11.299 5.455 -13.748 1.00 87.69 87 GLN A N 1
ATOM 614 C CA . GLN A 1 87 ? 10.984 5.312 -15.168 1.00 87.69 87 GLN A CA 1
ATOM 615 C C . GLN A 1 87 ? 11.139 6.637 -15.915 1.00 87.69 87 GLN A C 1
ATOM 617 O O . GLN A 1 87 ? 11.787 6.680 -16.962 1.00 87.69 87 GLN A O 1
ATOM 622 N N . TYR A 1 88 ? 10.596 7.722 -15.359 1.00 87.38 88 TYR A N 1
ATOM 623 C CA . TYR A 1 88 ? 10.711 9.051 -15.953 1.00 87.38 88 TYR A CA 1
ATOM 624 C C . TYR A 1 88 ? 12.175 9.504 -16.052 1.00 87.38 88 TYR A C 1
ATOM 626 O O . TYR A 1 88 ? 12.639 9.902 -17.121 1.00 87.38 88 TYR A O 1
ATOM 634 N N . LEU A 1 89 ? 12.943 9.351 -14.970 1.00 89.94 89 LEU A N 1
ATOM 635 C CA . LEU A 1 89 ? 14.373 9.650 -14.941 1.00 89.94 89 LEU A CA 1
ATOM 636 C C . LEU A 1 89 ? 15.162 8.768 -15.910 1.00 89.94 89 LEU A C 1
ATOM 638 O O . LEU A 1 89 ? 16.045 9.273 -16.590 1.00 89.94 89 LEU A O 1
ATOM 642 N N . GLY A 1 90 ? 14.829 7.482 -16.042 1.00 88.31 90 GLY A N 1
ATOM 643 C CA . GLY A 1 90 ? 15.481 6.585 -16.999 1.00 88.31 90 GLY A CA 1
ATOM 644 C C . GLY A 1 90 ? 15.323 7.031 -18.457 1.00 88.31 90 GLY A C 1
ATOM 645 O O . GLY A 1 90 ? 16.262 6.896 -19.244 1.00 88.31 90 GLY A O 1
ATOM 646 N N . VAL A 1 91 ? 14.170 7.609 -18.810 1.00 85.62 91 VAL A N 1
ATOM 647 C CA . VAL A 1 91 ? 13.926 8.193 -20.139 1.00 85.62 91 VAL A CA 1
ATOM 648 C C . VAL A 1 91 ? 14.710 9.493 -20.319 1.00 85.62 91 VAL A C 1
ATOM 650 O O . VAL A 1 91 ? 15.351 9.676 -21.351 1.00 85.62 91 VAL A O 1
ATOM 653 N N . VAL A 1 92 ? 14.700 10.371 -19.313 1.00 87.81 92 VAL A N 1
ATOM 654 C CA . VAL A 1 92 ? 15.371 11.681 -19.372 1.00 87.81 92 VAL A CA 1
ATOM 655 C C . VAL A 1 92 ? 16.897 11.550 -19.383 1.00 87.81 92 VAL A C 1
ATOM 657 O O . VAL A 1 92 ? 17.565 12.250 -20.138 1.00 87.81 92 VAL A O 1
ATOM 660 N N . LEU A 1 93 ? 17.461 10.633 -18.592 1.00 86.88 93 LEU A N 1
ATOM 661 C CA . LEU A 1 93 ? 18.904 10.369 -18.540 1.00 86.88 93 LEU A CA 1
ATOM 662 C C . LEU A 1 93 ? 19.406 9.476 -19.684 1.00 86.88 93 LEU A C 1
ATOM 664 O O . LEU A 1 93 ? 20.606 9.222 -19.765 1.00 86.88 93 LEU A O 1
ATOM 668 N N . GLY A 1 94 ? 18.523 8.987 -20.562 1.00 79.19 94 GLY A N 1
ATOM 669 C CA . GLY A 1 94 ? 18.912 8.107 -21.664 1.00 79.19 94 GLY A CA 1
ATOM 670 C C . GLY A 1 94 ? 19.588 6.825 -21.174 1.00 79.19 94 GLY A C 1
ATOM 671 O O . GLY A 1 94 ? 20.590 6.396 -21.749 1.00 79.19 94 GLY A O 1
ATOM 672 N N . ALA A 1 95 ? 19.074 6.230 -20.090 1.00 74.44 95 ALA A N 1
ATOM 673 C CA . ALA A 1 95 ? 19.664 5.033 -19.506 1.00 74.44 95 ALA A CA 1
ATOM 674 C C . ALA A 1 95 ? 19.746 3.915 -20.568 1.00 74.44 95 ALA A C 1
ATOM 676 O O . ALA A 1 95 ? 18.747 3.626 -21.241 1.00 74.44 95 ALA A O 1
ATOM 677 N N . PRO A 1 96 ? 20.920 3.281 -20.760 1.00 69.31 96 PRO A N 1
ATOM 678 C CA . PRO A 1 96 ? 21.089 2.276 -21.795 1.00 69.31 96 PRO A CA 1
ATOM 679 C C . PRO A 1 96 ? 20.158 1.096 -21.514 1.00 69.31 96 PRO A C 1
ATOM 681 O O . PRO A 1 96 ? 20.291 0.415 -20.498 1.00 69.31 96 PRO A O 1
ATOM 684 N N . ARG A 1 97 ? 19.220 0.832 -22.435 1.00 66.75 97 ARG A N 1
ATOM 685 C CA . ARG A 1 97 ? 18.464 -0.425 -22.444 1.00 66.75 97 ARG A CA 1
ATOM 686 C C . ARG A 1 97 ? 19.482 -1.561 -22.473 1.00 66.75 97 ARG A C 1
ATOM 688 O O . ARG A 1 97 ? 20.249 -1.671 -23.432 1.00 66.75 97 ARG A O 1
ATOM 695 N N . SER A 1 98 ? 19.516 -2.370 -21.418 1.00 63.53 98 SER A N 1
ATOM 696 C CA . SER A 1 98 ? 20.345 -3.568 -21.371 1.00 63.53 98 SER A CA 1
ATOM 697 C C . SER A 1 98 ? 20.021 -4.413 -22.602 1.00 63.53 98 SER A C 1
ATOM 699 O O . SER A 1 98 ? 18.874 -4.791 -22.846 1.00 63.53 98 SER A O 1
ATOM 701 N N . ARG A 1 99 ? 21.027 -4.624 -23.456 1.00 63.75 99 ARG A N 1
ATOM 702 C CA . ARG A 1 99 ? 20.851 -5.432 -24.663 1.00 63.75 99 ARG A CA 1
ATOM 703 C C . ARG A 1 99 ? 20.550 -6.860 -24.233 1.00 63.75 99 ARG A C 1
ATOM 705 O O . ARG A 1 99 ? 21.288 -7.440 -23.441 1.00 63.75 99 ARG A O 1
ATOM 712 N N . SER A 1 100 ? 19.468 -7.413 -24.767 1.00 67.19 100 SER A N 1
ATOM 713 C CA . SER A 1 100 ? 19.099 -8.809 -24.550 1.00 67.19 100 SER A CA 1
ATOM 714 C C . SER A 1 100 ? 20.211 -9.739 -25.076 1.00 67.19 100 SER A C 1
ATOM 716 O O . SER A 1 100 ? 20.770 -9.453 -26.141 1.00 67.19 100 SER A O 1
ATOM 718 N N . PRO A 1 101 ? 20.518 -10.874 -24.411 1.00 66.50 101 PRO A N 1
ATOM 719 C CA . PRO A 1 101 ? 21.505 -11.861 -24.878 1.00 66.50 101 PRO A CA 1
ATOM 720 C C . PRO A 1 101 ? 21.287 -12.317 -26.331 1.00 66.50 101 PRO A C 1
ATOM 722 O O . PRO A 1 101 ? 22.235 -12.649 -27.044 1.00 66.50 101 PRO A O 1
ATOM 725 N N . SER A 1 102 ? 20.039 -12.269 -26.801 1.00 63.72 102 SER A N 1
ATOM 726 C CA . SER A 1 102 ? 19.655 -12.579 -28.177 1.00 63.72 102 SER A CA 1
ATOM 727 C C . SER A 1 102 ? 20.248 -11.623 -29.227 1.00 63.72 102 SER A C 1
ATOM 729 O O . SER A 1 102 ? 20.517 -12.066 -30.341 1.00 63.72 102 SER A O 1
ATOM 731 N N . ASP A 1 103 ? 20.506 -10.350 -28.896 1.00 69.00 103 ASP A N 1
ATOM 732 C CA . ASP A 1 103 ? 21.151 -9.392 -29.814 1.00 69.00 103 ASP A CA 1
ATOM 733 C C . ASP A 1 103 ? 22.659 -9.638 -29.943 1.00 69.00 103 ASP A C 1
ATOM 735 O O . ASP A 1 103 ? 23.226 -9.495 -31.029 1.00 69.00 103 ASP A O 1
ATOM 739 N N . CYS A 1 104 ? 23.314 -10.076 -28.862 1.00 66.19 104 CYS A N 1
ATOM 740 C CA . CYS A 1 104 ? 24.717 -10.494 -28.908 1.00 66.19 104 CYS A CA 1
ATOM 741 C C . CYS A 1 104 ? 24.888 -11.753 -29.765 1.00 66.19 104 CYS A C 1
ATOM 743 O O . CYS A 1 104 ? 25.783 -11.811 -30.608 1.00 66.19 104 CYS A O 1
ATOM 745 N N . LEU A 1 105 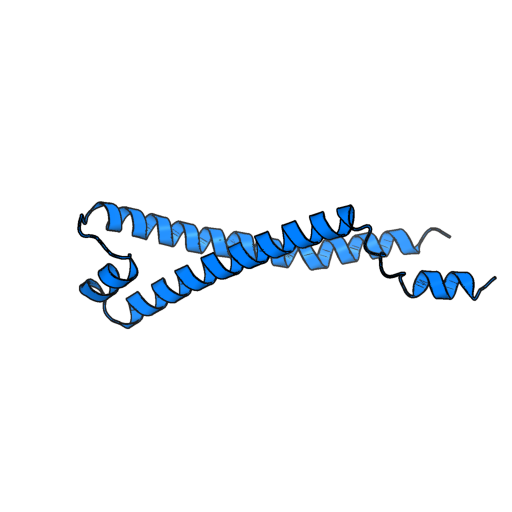? 23.984 -12.727 -29.618 1.00 72.56 105 LEU A N 1
ATOM 746 C CA . LEU A 1 105 ? 24.017 -13.960 -30.408 1.00 72.56 105 LEU A CA 1
ATOM 747 C C . LEU A 1 105 ? 23.720 -13.717 -31.894 1.00 72.56 105 LEU A C 1
ATOM 749 O O . LEU A 1 105 ? 24.290 -14.389 -32.751 1.00 72.56 105 LEU A O 1
ATOM 753 N N . ARG A 1 106 ? 22.892 -12.720 -32.229 1.00 78.38 106 ARG A N 1
ATOM 754 C CA . ARG A 1 106 ? 22.626 -12.337 -33.624 1.00 78.38 106 ARG A CA 1
ATOM 755 C C . ARG A 1 106 ? 23.813 -11.634 -34.289 1.00 78.38 106 ARG A C 1
ATOM 757 O O . ARG A 1 106 ? 23.982 -11.781 -35.494 1.00 78.38 106 ARG A O 1
ATOM 764 N N . ARG A 1 107 ? 24.647 -10.920 -33.522 1.00 72.31 107 ARG A N 1
ATOM 765 C CA . ARG A 1 107 ? 25.913 -10.343 -34.014 1.00 72.31 107 ARG A CA 1
ATOM 766 C C . ARG A 1 107 ? 27.036 -11.367 -3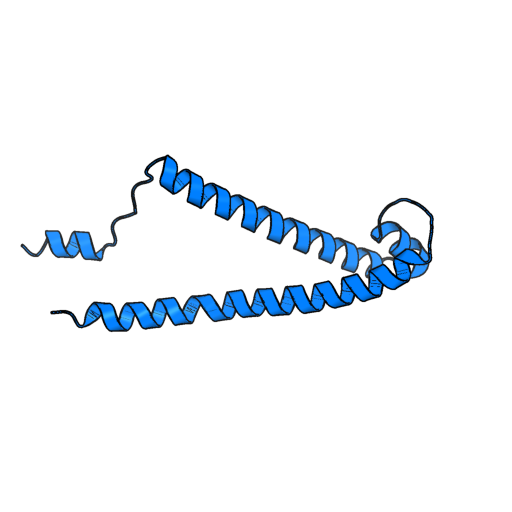4.184 1.00 72.31 107 ARG A C 1
ATOM 768 O O . ARG A 1 107 ? 27.927 -11.113 -34.981 1.00 72.31 107 ARG A O 1
ATOM 775 N N . TYR A 1 108 ? 27.009 -12.478 -33.449 1.00 63.84 108 TYR A N 1
ATOM 776 C CA . TYR A 1 108 ? 28.028 -13.533 -33.549 1.00 63.84 108 TYR A CA 1
ATOM 777 C C . TYR A 1 108 ? 27.756 -14.532 -34.690 1.00 63.84 108 TYR A C 1
ATOM 779 O O . TYR A 1 108 ? 28.615 -15.332 -35.036 1.00 63.84 108 TYR A O 1
ATOM 787 N N . ARG A 1 109 ? 26.550 -14.507 -35.274 1.00 80.75 109 ARG A N 1
ATOM 788 C CA . ARG A 1 109 ? 26.117 -15.415 -36.350 1.00 80.75 109 ARG A CA 1
ATOM 789 C C . ARG A 1 109 ? 26.088 -14.736 -37.728 1.00 80.75 109 ARG A C 1
ATOM 791 O O . ARG A 1 109 ? 25.156 -14.979 -38.499 1.00 80.75 109 ARG A O 1
ATOM 798 N N . GLY A 1 110 ? 27.058 -13.858 -37.989 1.00 60.72 110 GLY A N 1
ATOM 799 C CA . GLY A 1 110 ? 27.282 -13.159 -39.258 1.00 60.72 110 GLY A CA 1
ATOM 800 C C . GLY A 1 110 ? 28.728 -13.294 -39.695 1.00 60.72 110 GLY A C 1
ATOM 801 O O . GLY A 1 110 ? 29.596 -13.239 -38.797 1.00 60.72 110 GLY A O 1
#

Solvent-accessible surface area (backbone atoms only — not comparable to full-atom values): 6529 Å² total; per-residue (Å²): 138,78,72,70,64,65,57,55,58,55,52,60,65,59,69,52,56,62,56,56,53,50,51,54,53,50,50,51,56,51,49,52,53,50,49,61,49,46,63,61,51,74,77,55,97,73,91,71,58,75,47,53,54,31,42,76,74,71,34,70,69,58,16,52,53,53,49,49,52,56,50,51,53,53,48,55,52,52,52,53,51,54,50,55,51,51,54,53,47,37,63,75,69,62,55,77,77,79,77,55,72,68,60,57,54,58,65,70,73,110

Organism: NCBI:txid271432

pLDDT: mean 71.08, std 13.05, range [38.56, 94.62]

Sequence (110 aa):
MPESSYSQGRTLANAGPAVELSFLIAEVVVGLSAICYAELATTVPVAGSAYAFSFATLGEMVAFVIGMDLVLAFTVGSTALATSFSQYLGVVLGAPRSRSPSDCLRRYRG